Protein AF-A0A963IBJ2-F1 (afdb_monomer_lite)

Radius of gyration: 11.05 Å; chains: 1; bounding box: 20×15×27 Å

Sequence (45 aa):
MLFAIYYVFAILVLILHFSGFLARRNLEWLLYVVAITVFPAVLYL

Structure (mmCIF, N/CA/C/O backbone):
data_AF-A0A963IBJ2-F1
#
_entry.id   AF-A0A963IBJ2-F1
#
loop_
_atom_site.group_PDB
_atom_site.id
_atom_site.type_symbol
_atom_site.label_atom_id
_atom_site.label_alt_id
_atom_site.label_comp_id
_atom_site.label_asym_id
_atom_site.label_entity_id
_atom_site.label_seq_id
_atom_site.pdbx_PDB_ins_code
_atom_site.Cartn_x
_atom_site.Cartn_y
_atom_site.Cartn_z
_atom_site.occupancy
_atom_site.B_iso_or_equiv
_atom_site.auth_seq_id
_atom_site.auth_comp_id
_atom_site.auth_asym_id
_atom_site.auth_atom_id
_atom_site.pdbx_PDB_model_num
ATOM 1 N N . MET A 1 1 ? 5.399 5.233 -15.450 1.00 80.12 1 MET A N 1
ATOM 2 C CA . MET A 1 1 ? 4.610 6.183 -14.620 1.00 80.12 1 MET A CA 1
ATOM 3 C C . MET A 1 1 ? 3.559 5.473 -13.771 1.00 80.12 1 MET A C 1
ATOM 5 O O . MET A 1 1 ? 3.526 5.733 -12.578 1.00 80.12 1 MET A O 1
ATOM 9 N N . LEU A 1 2 ? 2.747 4.564 -14.332 1.00 89.75 2 LEU A N 1
ATOM 10 C CA . LEU A 1 2 ? 1.710 3.827 -13.587 1.00 89.75 2 LEU A CA 1
ATOM 11 C C . LEU A 1 2 ? 2.242 3.021 -12.390 1.00 89.75 2 LEU A C 1
ATOM 13 O O . LEU A 1 2 ? 1.668 3.116 -11.311 1.00 89.75 2 LEU A O 1
ATOM 17 N N . PHE A 1 3 ? 3.367 2.319 -12.539 1.00 91.62 3 PHE A N 1
ATOM 18 C CA . PHE A 1 3 ? 4.001 1.596 -11.430 1.00 91.62 3 PHE A CA 1
ATOM 19 C C . PHE A 1 3 ? 4.354 2.505 -10.238 1.00 91.62 3 PHE A C 1
ATOM 21 O O . PHE A 1 3 ? 4.055 2.197 -9.087 1.00 91.62 3 PHE A O 1
ATOM 28 N N . ALA A 1 4 ? 4.912 3.688 -10.513 1.00 94.75 4 ALA A N 1
ATOM 29 C CA . ALA A 1 4 ? 5.232 4.667 -9.475 1.00 94.75 4 ALA A CA 1
ATOM 30 C C . ALA A 1 4 ? 3.967 5.205 -8.782 1.00 94.75 4 ALA A C 1
ATOM 32 O O . ALA A 1 4 ? 3.942 5.330 -7.560 1.00 94.75 4 ALA A O 1
ATOM 33 N N . ILE A 1 5 ? 2.900 5.472 -9.544 1.00 96.50 5 ILE A N 1
ATOM 34 C CA . ILE A 1 5 ? 1.599 5.889 -8.993 1.00 96.50 5 ILE A CA 1
ATOM 35 C C . ILE A 1 5 ? 1.027 4.795 -8.086 1.00 96.50 5 ILE A C 1
ATOM 37 O O . ILE A 1 5 ? 0.539 5.097 -6.998 1.00 96.50 5 ILE A O 1
ATOM 41 N N . TYR A 1 6 ? 1.130 3.531 -8.503 1.00 96.12 6 TYR A N 1
ATOM 42 C CA . TYR A 1 6 ? 0.700 2.389 -7.703 1.00 96.12 6 TYR A CA 1
ATOM 43 C C . TYR A 1 6 ? 1.446 2.325 -6.362 1.00 96.12 6 TYR A C 1
ATOM 45 O O . TYR A 1 6 ? 0.819 2.166 -5.317 1.00 96.12 6 TYR A O 1
ATOM 53 N N . TYR A 1 7 ? 2.765 2.538 -6.365 1.00 95.25 7 TYR A N 1
ATOM 54 C CA . TYR A 1 7 ? 3.563 2.590 -5.136 1.00 95.25 7 TYR A CA 1
ATOM 55 C C . TYR A 1 7 ? 3.161 3.740 -4.210 1.00 95.25 7 TYR A C 1
ATOM 57 O O . TYR A 1 7 ? 2.996 3.530 -3.009 1.00 95.25 7 TYR A O 1
ATOM 65 N N . VAL A 1 8 ? 2.957 4.942 -4.754 1.00 97.38 8 VAL A N 1
ATOM 66 C CA . VAL A 1 8 ? 2.483 6.091 -3.966 1.00 97.38 8 VAL A CA 1
ATOM 67 C C . VAL A 1 8 ? 1.126 5.781 -3.334 1.00 97.38 8 VAL A C 1
ATOM 69 O O . VAL A 1 8 ? 0.935 6.017 -2.141 1.00 97.38 8 VAL A O 1
ATOM 72 N N . PHE A 1 9 ? 0.203 5.197 -4.099 1.00 97.06 9 PHE A N 1
ATOM 73 C CA . PHE A 1 9 ? -1.096 4.776 -3.583 1.00 97.06 9 PHE A CA 1
ATOM 74 C C . PHE A 1 9 ? -0.964 3.720 -2.476 1.00 97.06 9 PHE A C 1
ATOM 76 O O . PHE A 1 9 ? -1.568 3.875 -1.416 1.00 97.06 9 PHE A O 1
ATOM 83 N N . ALA A 1 10 ? -0.134 2.692 -2.668 1.00 96.75 10 ALA A N 1
ATOM 84 C CA . ALA A 1 10 ? 0.094 1.652 -1.667 1.00 96.75 10 ALA A CA 1
ATOM 85 C C . ALA A 1 10 ? 0.654 2.226 -0.354 1.00 96.75 10 ALA A C 1
ATOM 87 O O . ALA A 1 10 ? 0.171 1.886 0.727 1.00 96.75 10 ALA A O 1
ATOM 88 N N . ILE A 1 11 ? 1.611 3.155 -0.436 1.00 97.12 11 ILE A N 1
ATOM 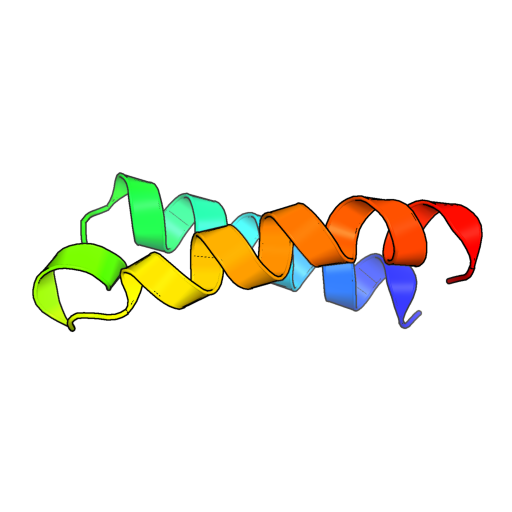89 C CA . ILE A 1 11 ? 2.164 3.851 0.734 1.00 97.12 11 ILE A CA 1
ATOM 90 C C . ILE A 1 11 ? 1.070 4.640 1.464 1.00 97.12 11 ILE A C 1
ATOM 92 O O . ILE A 1 11 ? 0.965 4.549 2.687 1.00 97.12 11 ILE A O 1
ATOM 96 N N . LEU A 1 12 ? 0.221 5.374 0.737 1.00 97.56 12 LEU A N 1
ATOM 97 C CA . LEU A 1 12 ? -0.899 6.100 1.342 1.00 97.56 12 LEU A CA 1
ATOM 98 C C . LEU A 1 12 ? -1.870 5.157 2.055 1.00 97.56 12 LEU A C 1
ATOM 100 O O . LEU A 1 12 ? -2.287 5.447 3.175 1.00 97.56 12 LEU A O 1
ATOM 104 N N . VAL A 1 13 ? -2.199 4.014 1.450 1.00 97.00 13 VAL A N 1
ATOM 105 C CA . VAL A 1 13 ? -3.073 3.008 2.070 1.00 97.00 13 VAL A CA 1
ATOM 106 C C . VAL A 1 13 ? -2.462 2.465 3.362 1.00 97.00 13 VAL A C 1
ATOM 108 O O . VAL A 1 13 ? -3.176 2.358 4.359 1.00 97.00 13 VAL A O 1
A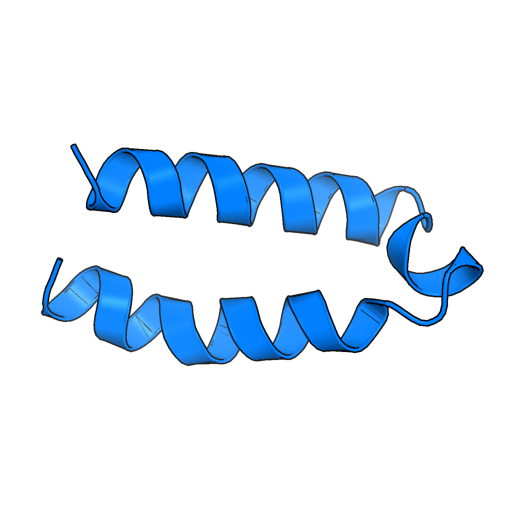TOM 111 N N . LEU A 1 14 ? -1.150 2.213 3.398 1.00 96.38 14 LEU A N 1
ATOM 112 C CA . LEU A 1 14 ? -0.453 1.803 4.622 1.00 96.38 14 LEU A CA 1
ATOM 113 C C . LEU A 1 14 ? -0.509 2.889 5.706 1.00 96.38 14 LEU A C 1
ATOM 115 O O . LEU A 1 14 ? -0.860 2.594 6.848 1.00 96.38 14 LEU A O 1
ATOM 119 N N . ILE A 1 15 ? -0.243 4.152 5.361 1.00 97.75 15 ILE A N 1
ATOM 120 C CA . ILE A 1 15 ? -0.338 5.281 6.307 1.00 97.75 15 ILE A CA 1
ATOM 121 C C . ILE A 1 15 ? -1.763 5.400 6.874 1.00 97.75 15 ILE A C 1
ATOM 123 O O . ILE A 1 15 ? -1.965 5.560 8.084 1.00 97.75 15 ILE A O 1
ATOM 127 N N . LEU A 1 16 ? -2.779 5.306 6.014 1.00 96.50 16 LEU A N 1
ATOM 128 C CA . LEU A 1 16 ? -4.179 5.389 6.430 1.00 96.50 16 LEU A CA 1
ATOM 129 C C . LEU A 1 16 ? -4.613 4.171 7.265 1.00 96.50 16 LEU A C 1
ATOM 131 O O . LEU A 1 16 ? -5.468 4.303 8.145 1.00 96.50 16 LEU A O 1
ATOM 135 N N . HIS A 1 17 ? -4.034 2.996 7.017 1.00 95.31 17 HIS A N 1
ATOM 136 C CA . HIS A 1 17 ? -4.264 1.807 7.829 1.00 95.31 17 HIS A CA 1
ATOM 137 C C . HIS A 1 17 ? -3.693 1.987 9.241 1.00 95.31 17 HIS A C 1
ATOM 139 O O . HIS A 1 17 ? -4.441 1.900 10.214 1.00 95.31 17 HIS A O 1
ATOM 145 N N . PHE A 1 18 ? -2.411 2.346 9.362 1.00 95.25 18 PHE A N 1
ATOM 146 C CA . PHE A 1 18 ? -1.755 2.501 10.666 1.00 95.25 18 PHE A CA 1
ATOM 147 C C . PHE A 1 18 ? -2.287 3.686 11.488 1.00 95.25 18 PHE A C 1
ATOM 149 O O . PHE A 1 18 ? -2.262 3.644 12.714 1.00 95.25 18 PHE A O 1
ATOM 156 N N . SER A 1 19 ? -2.845 4.717 10.849 1.00 95.31 19 SER A N 1
ATOM 157 C CA . SER A 1 19 ? -3.554 5.808 11.548 1.00 95.31 19 SER A CA 1
ATOM 158 C C . SER A 1 19 ? -4.981 5.440 12.005 1.00 95.31 19 SER A C 1
ATOM 160 O O . SER A 1 19 ? -5.707 6.275 12.567 1.00 95.31 19 SER A O 1
ATOM 162 N N . GLY A 1 20 ? -5.433 4.209 11.737 1.00 92.44 20 GLY A N 1
ATOM 163 C CA . GLY A 1 20 ? -6.775 3.708 12.049 1.00 92.44 20 GLY A CA 1
ATOM 164 C C . GLY A 1 20 ? -7.893 4.351 11.221 1.00 92.44 20 GLY A C 1
ATOM 165 O O . GLY A 1 20 ? -9.072 4.175 11.523 1.00 92.44 20 GLY A O 1
ATOM 166 N N . PHE A 1 21 ? -7.557 5.138 10.197 1.00 95.88 21 PHE A N 1
ATOM 167 C CA . PHE A 1 21 ? -8.537 5.835 9.366 1.00 95.88 21 PHE A CA 1
ATOM 168 C C . PHE A 1 21 ? -9.372 4.863 8.530 1.00 95.88 21 PHE A C 1
ATOM 170 O O . PHE A 1 21 ? -10.585 5.051 8.424 1.00 95.88 21 PHE A O 1
ATOM 177 N N . LEU A 1 22 ? -8.740 3.815 7.984 1.00 93.94 22 LEU A N 1
ATOM 178 C CA . LEU A 1 22 ? -9.438 2.735 7.275 1.00 93.94 22 LEU A CA 1
ATOM 179 C C . LEU A 1 22 ? -10.424 2.016 8.205 1.00 93.94 22 LEU A C 1
ATOM 181 O O . LEU A 1 22 ? -11.587 1.864 7.843 1.00 93.94 22 LEU A O 1
ATOM 185 N N . ALA A 1 23 ? -9.990 1.661 9.418 1.00 93.38 23 ALA A N 1
ATOM 186 C CA . ALA A 1 23 ? -10.815 0.990 10.425 1.00 93.38 23 ALA A CA 1
ATOM 187 C C . ALA A 1 23 ? -12.073 1.798 10.773 1.00 93.38 23 ALA A C 1
ATOM 189 O O . ALA A 1 23 ? -13.196 1.306 10.680 1.00 93.38 23 ALA A O 1
ATOM 190 N N . ARG A 1 24 ? -11.900 3.094 11.072 1.00 95.69 24 ARG A N 1
ATOM 191 C CA . ARG A 1 24 ? -13.007 4.007 11.415 1.00 95.69 24 ARG A CA 1
ATOM 192 C C . ARG A 1 24 ? -14.033 4.181 10.291 1.00 95.69 24 ARG A C 1
ATOM 194 O O . ARG A 1 24 ? -15.140 4.636 10.558 1.00 95.69 24 ARG A O 1
ATOM 201 N N . ARG A 1 25 ? -13.669 3.873 9.043 1.00 95.94 25 ARG A N 1
ATOM 202 C CA . ARG A 1 25 ? -14.521 4.038 7.851 1.00 95.94 25 ARG A CA 1
ATOM 203 C C . ARG A 1 25 ? -14.928 2.715 7.215 1.00 95.94 25 ARG A C 1
ATOM 205 O O . ARG A 1 25 ? -15.439 2.725 6.100 1.00 95.94 25 ARG A O 1
ATOM 212 N N . ASN A 1 26 ? -14.707 1.599 7.912 1.00 93.25 26 ASN A N 1
ATOM 213 C CA . ASN A 1 26 ? -14.996 0.253 7.420 1.00 93.25 26 ASN A CA 1
ATOM 214 C C . ASN A 1 26 ? -14.335 -0.041 6.056 1.00 93.25 26 ASN A C 1
ATOM 216 O O . ASN A 1 26 ? -14.916 -0.640 5.152 1.00 93.25 26 ASN A O 1
ATOM 220 N N . LEU A 1 27 ? -13.112 0.460 5.894 1.00 96.38 27 LEU A N 1
ATOM 221 C CA . LEU A 1 27 ? -12.375 0.550 4.636 1.00 96.38 27 LEU A CA 1
ATOM 222 C C . LEU A 1 27 ? -11.093 -0.298 4.678 1.00 96.38 27 LEU A C 1
ATOM 224 O O . LEU A 1 27 ? -10.234 -0.179 3.815 1.00 96.38 27 LEU A O 1
ATOM 228 N N . GLU A 1 28 ? -10.950 -1.166 5.682 1.00 93.12 28 GLU A N 1
ATOM 229 C CA . GLU A 1 28 ? -9.791 -2.058 5.835 1.00 93.12 28 GLU A CA 1
ATOM 230 C C . GLU A 1 28 ? -9.640 -3.039 4.677 1.00 93.12 28 GLU A C 1
ATOM 232 O O . GLU A 1 28 ? -8.523 -3.418 4.334 1.00 93.12 28 GLU A O 1
ATOM 237 N N . TRP A 1 29 ? -10.743 -3.371 4.005 1.00 93.81 29 TRP A N 1
ATOM 238 C CA . TRP A 1 29 ? -10.727 -4.210 2.811 1.00 93.81 29 TRP A CA 1
ATOM 239 C C . TRP A 1 29 ? -9.832 -3.653 1.694 1.00 93.81 29 TRP A C 1
ATOM 241 O O . TRP A 1 29 ? -9.282 -4.429 0.912 1.00 93.81 29 TRP A O 1
ATOM 251 N N . LEU A 1 30 ? -9.620 -2.331 1.652 1.0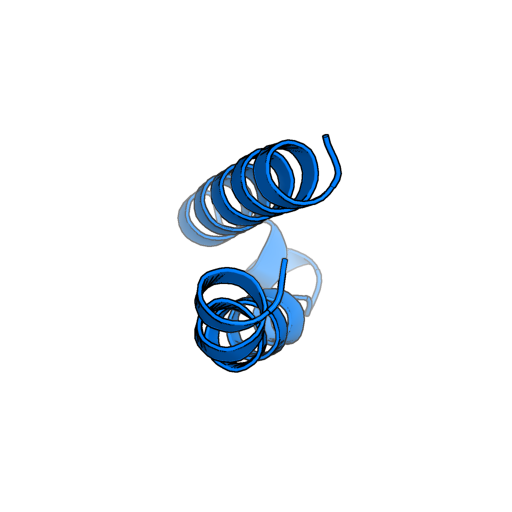0 93.94 30 LEU A N 1
ATOM 252 C CA . LEU A 1 30 ? -8.723 -1.689 0.692 1.00 93.94 30 LEU A CA 1
ATOM 253 C C . LEU A 1 30 ? -7.2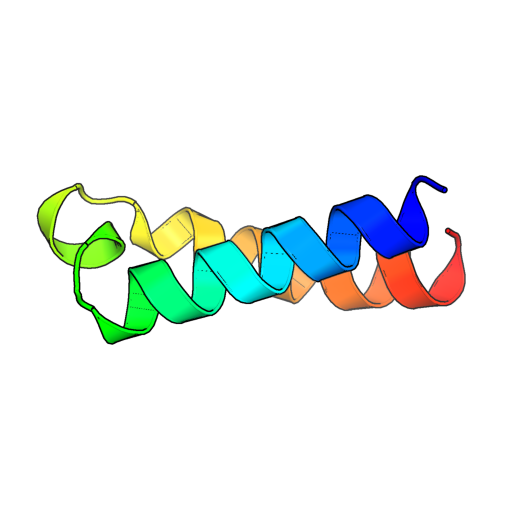78 -2.184 0.852 1.00 93.94 30 LEU A C 1
ATOM 255 O O . LEU A 1 30 ? -6.582 -2.364 -0.145 1.00 93.94 30 LEU A O 1
ATOM 259 N N . LEU A 1 31 ? -6.838 -2.444 2.090 1.00 95.94 31 LEU A N 1
AT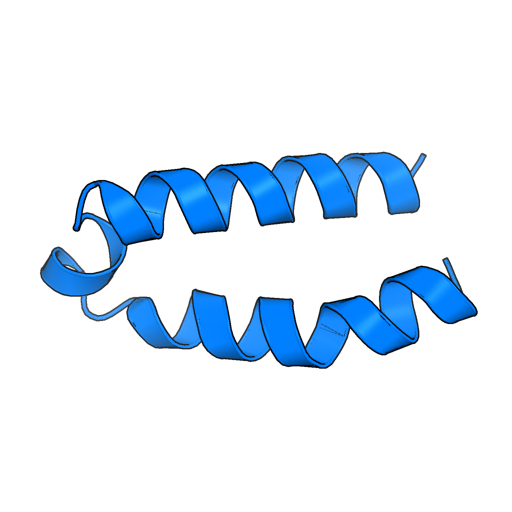OM 260 C CA . LEU A 1 31 ? -5.508 -2.989 2.362 1.00 95.94 31 LEU A CA 1
ATOM 261 C C . LEU A 1 31 ? -5.353 -4.380 1.742 1.00 95.94 31 LEU A C 1
ATOM 263 O O . LEU A 1 31 ? -4.339 -4.652 1.103 1.00 95.94 31 LEU A O 1
ATOM 267 N N . TYR A 1 32 ? -6.361 -5.243 1.892 1.00 96.00 32 TYR A N 1
ATOM 268 C CA . TYR A 1 32 ? -6.324 -6.595 1.332 1.00 96.00 32 TYR A CA 1
ATOM 269 C C . TYR A 1 32 ? -6.291 -6.575 -0.196 1.00 96.00 32 TYR A C 1
ATOM 271 O O . TYR A 1 32 ? -5.513 -7.315 -0.795 1.00 96.00 32 TYR A O 1
ATOM 279 N N . VAL A 1 33 ? -7.072 -5.694 -0.830 1.00 96.62 33 VAL A N 1
ATOM 280 C CA . VAL A 1 33 ? -7.035 -5.525 -2.290 1.00 96.62 33 VAL A CA 1
ATOM 281 C C . VAL A 1 33 ? -5.644 -5.090 -2.744 1.00 96.62 33 VAL A C 1
ATOM 283 O O . VAL A 1 33 ? -5.065 -5.751 -3.600 1.00 96.62 33 VAL A O 1
ATOM 286 N N . VAL A 1 34 ? -5.072 -4.052 -2.124 1.00 96.44 34 VAL A N 1
ATOM 287 C CA . VAL A 1 34 ? -3.722 -3.564 -2.459 1.00 96.44 34 VAL A CA 1
ATOM 288 C C . VAL A 1 34 ? -2.654 -4.641 -2.249 1.00 96.44 34 VAL A C 1
ATOM 290 O O . VAL A 1 34 ? -1.738 -4.768 -3.062 1.00 96.44 34 VAL A O 1
ATOM 293 N N . ALA A 1 35 ? -2.770 -5.444 -1.190 1.00 95.81 35 ALA A N 1
ATOM 294 C CA . ALA A 1 35 ? -1.841 -6.537 -0.915 1.00 95.81 35 ALA A CA 1
ATOM 295 C C . ALA A 1 35 ? -1.888 -7.624 -2.001 1.00 95.81 35 ALA A C 1
ATOM 297 O O . ALA A 1 35 ? -0.844 -8.084 -2.460 1.00 95.81 35 ALA A O 1
ATOM 298 N N . ILE A 1 36 ? -3.086 -7.998 -2.457 1.00 97.12 36 ILE A N 1
ATOM 299 C CA . ILE A 1 36 ? -3.256 -8.986 -3.530 1.00 97.12 36 ILE A CA 1
ATOM 300 C C . ILE A 1 36 ? -2.742 -8.427 -4.860 1.00 97.12 36 ILE A C 1
ATOM 302 O O . ILE A 1 36 ? -2.076 -9.139 -5.611 1.00 97.12 36 ILE A O 1
ATOM 306 N N . THR A 1 37 ? -3.006 -7.151 -5.152 1.00 96.25 37 THR A N 1
ATOM 307 C CA . THR A 1 37 ? -2.612 -6.533 -6.424 1.00 96.25 37 THR A CA 1
ATOM 308 C C . THR A 1 37 ? -1.140 -6.126 -6.481 1.00 96.25 37 THR A C 1
ATOM 310 O O . THR A 1 37 ? -0.639 -5.862 -7.572 1.00 96.25 37 THR A O 1
ATOM 313 N N . VAL A 1 38 ? -0.414 -6.113 -5.354 1.00 95.81 38 VAL A N 1
ATOM 314 C CA . VAL A 1 38 ? 1.018 -5.760 -5.320 1.00 95.81 38 VAL A CA 1
ATOM 315 C C . VAL A 1 38 ? 1.841 -6.708 -6.188 1.00 95.81 38 VAL A C 1
ATOM 317 O O . VAL A 1 38 ? 2.680 -6.254 -6.958 1.00 95.81 38 VAL A O 1
ATOM 320 N N . PHE A 1 39 ? 1.574 -8.012 -6.119 1.00 93.81 39 PHE A N 1
ATOM 321 C CA . PHE A 1 39 ? 2.316 -9.009 -6.889 1.00 93.81 39 PHE A CA 1
ATOM 322 C C . PHE A 1 39 ? 2.149 -8.837 -8.405 1.00 93.81 39 PHE A C 1
ATOM 324 O O . PHE A 1 39 ? 3.162 -8.691 -9.089 1.00 93.81 39 PHE A O 1
ATOM 331 N N . PRO A 1 40 ? 0.923 -8.789 -8.965 1.00 95.00 40 PRO A N 1
ATOM 332 C CA . PRO A 1 40 ? 0.762 -8.529 -10.389 1.00 95.00 40 PRO A CA 1
ATOM 333 C C . PRO A 1 40 ? 1.263 -7.134 -10.786 1.00 95.00 40 PRO A C 1
ATOM 335 O O . PRO A 1 40 ? 1.806 -6.991 -11.877 1.00 95.00 40 PRO A O 1
ATOM 338 N N . ALA A 1 41 ? 1.161 -6.123 -9.916 1.00 94.38 41 ALA A N 1
ATOM 339 C CA . ALA A 1 41 ? 1.714 -4.800 -10.202 1.00 94.38 41 ALA A CA 1
ATOM 340 C C . ALA A 1 41 ? 3.249 -4.806 -10.314 1.00 94.38 41 ALA A C 1
ATOM 342 O O . ALA A 1 41 ? 3.793 -4.095 -11.143 1.00 94.38 41 ALA A O 1
ATOM 343 N N . VAL A 1 42 ? 3.960 -5.613 -9.524 1.00 93.69 42 VAL A N 1
ATOM 344 C CA . VAL A 1 42 ? 5.425 -5.752 -9.636 1.00 93.69 42 VAL A CA 1
ATOM 345 C C . VAL A 1 42 ? 5.839 -6.556 -10.868 1.00 93.69 42 VAL A C 1
ATOM 347 O O . VAL A 1 42 ? 6.898 -6.305 -11.434 1.00 93.69 42 VAL A O 1
ATOM 350 N N . LEU A 1 43 ? 5.024 -7.523 -11.287 1.00 94.81 43 LEU A N 1
ATOM 351 C CA . LEU A 1 43 ? 5.367 -8.417 -12.394 1.00 94.81 43 LEU A CA 1
ATOM 352 C C . LEU A 1 43 ? 5.041 -7.845 -13.779 1.00 94.81 43 LEU A C 1
ATOM 354 O O . LEU A 1 43 ? 5.714 -8.206 -14.742 1.00 94.81 43 LEU A O 1
ATOM 358 N N . TYR A 1 44 ? 4.012 -7.002 -13.897 1.00 93.44 44 TYR A N 1
ATOM 359 C CA . TYR A 1 44 ? 3.437 -6.635 -15.199 1.00 93.44 44 TYR A CA 1
ATOM 360 C C . TYR A 1 44 ? 3.350 -5.126 -15.478 1.00 93.44 44 TYR A C 1
ATOM 362 O O . TYR A 1 44 ? 2.885 -4.750 -16.556 1.00 93.44 44 TYR A O 1
ATOM 370 N N . LEU A 1 45 ? 3.743 -4.263 -14.537 1.00 86.69 45 LEU A N 1
ATOM 371 C CA . LEU A 1 45 ? 3.517 -2.808 -14.574 1.00 86.69 45 LEU A CA 1
ATOM 372 C C . LEU A 1 45 ? 4.829 -2.020 -14.493 1.00 86.69 45 LEU A C 1
ATOM 374 O O . LEU A 1 45 ? 4.888 -0.938 -15.128 1.00 86.69 45 LEU A O 1
#

Foldseek 3Di:
DVLVVLVVVLVVLVVCVVVCVCVVVV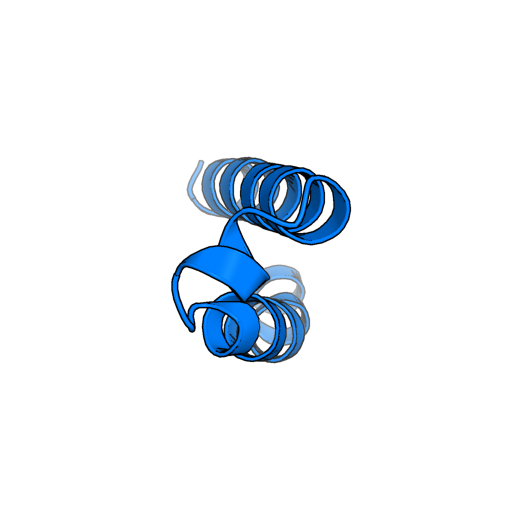NCVVNVVSVVVVVVSVVPD

pLDDT: mean 94.73, std 3.03, range [80.12, 97.75]

Secondary structure (DSSP, 8-state):
-HHHHHHHHHHHHHHHHHTTHHHHTT-THHHHHHHHHHHHHHHH-